Protein AF-A0A8T7LJW9-F1 (afdb_monomer_lite)

Foldseek 3Di:
DVVVLVVLLVVVLVCLVVLVVVLVVLLVVLVVLLVVLLVLLVVLVVLVVVLVVVVVPPDPVCPDPPHDPPPCPPPVSVVSVCSNDDCVSVVVLVVSLCVLVVSLCCCVPPPSNVSHDCVSCVCSNLSSLVSSLSSLVSSCSNCVPPPPPVSVVVSVVSVVCSVVVSVVSVVVNVVVVVVPD

Structure (mmCIF, N/CA/C/O backbone):
data_AF-A0A8T7LJW9-F1
#
_entry.id   AF-A0A8T7LJW9-F1
#
loop_
_atom_site.group_PDB
_atom_site.id
_atom_site.type_symbol
_atom_site.label_atom_id
_atom_site.label_alt_id
_atom_site.label_comp_id
_atom_site.label_asym_id
_atom_site.label_entity_id
_atom_site.label_seq_id
_atom_site.pdbx_PDB_ins_code
_atom_site.Cartn_x
_atom_site.Cartn_y
_atom_site.Cartn_z
_atom_site.occupancy
_atom_site.B_iso_or_equiv
_atom_site.auth_seq_id
_atom_site.auth_comp_id
_atom_site.auth_asym_id
_atom_site.auth_atom_id
_atom_site.pdbx_PDB_model_num
ATOM 1 N N . MET A 1 1 ? -21.740 -10.398 34.110 1.00 58.09 1 MET A N 1
ATOM 2 C CA . MET A 1 1 ? -21.013 -10.915 32.924 1.00 58.09 1 MET A CA 1
ATOM 3 C C . MET A 1 1 ? -20.134 -9.834 32.284 1.00 58.09 1 MET A C 1
ATOM 5 O O . MET A 1 1 ? -19.209 -10.175 31.557 1.00 58.09 1 MET A O 1
ATOM 9 N N . ASP A 1 2 ? -20.358 -8.558 32.619 1.00 61.66 2 ASP A N 1
ATOM 10 C CA . ASP A 1 2 ? -19.713 -7.386 32.004 1.00 61.66 2 ASP A CA 1
ATOM 11 C C . ASP A 1 2 ? -18.227 -7.211 32.346 1.00 61.66 2 ASP A C 1
ATOM 13 O O . ASP A 1 2 ? -17.457 -6.753 31.505 1.00 61.66 2 ASP A O 1
ATOM 17 N N . GLY A 1 3 ? -17.783 -7.672 33.522 1.00 69.00 3 GLY A N 1
ATOM 18 C CA . GLY A 1 3 ? -16.368 -7.603 33.918 1.00 69.00 3 GLY A CA 1
ATOM 19 C C . GLY A 1 3 ? -15.417 -8.362 32.980 1.00 69.00 3 GLY A C 1
ATOM 20 O O . GLY A 1 3 ? -14.312 -7.904 32.724 1.00 69.00 3 GLY A O 1
ATOM 21 N N . ASN A 1 4 ? -15.868 -9.474 32.385 1.00 82.50 4 ASN A N 1
ATOM 22 C CA . ASN A 1 4 ? -15.062 -10.273 31.449 1.00 82.50 4 ASN A CA 1
ATOM 23 C C . ASN A 1 4 ? -14.962 -9.602 30.062 1.00 82.50 4 ASN A C 1
ATOM 25 O O . ASN A 1 4 ? -13.975 -9.766 29.349 1.00 82.50 4 ASN A O 1
ATOM 29 N N . LEU A 1 5 ? -15.975 -8.820 29.667 1.00 83.06 5 LEU A N 1
ATOM 30 C CA . LEU A 1 5 ? -15.950 -8.081 28.403 1.00 83.06 5 LEU A CA 1
ATOM 31 C C . LEU A 1 5 ? -15.033 -6.856 28.498 1.00 83.06 5 LEU A C 1
ATOM 33 O O . LEU A 1 5 ? -14.225 -6.638 27.598 1.00 83.06 5 LEU A O 1
ATOM 37 N N . ALA A 1 6 ? -15.120 -6.103 29.598 1.00 84.94 6 ALA A N 1
ATOM 38 C CA . ALA A 1 6 ? -14.256 -4.951 29.845 1.00 84.94 6 ALA A CA 1
ATOM 39 C C . ALA A 1 6 ? -12.769 -5.348 29.853 1.00 84.94 6 ALA A C 1
ATOM 41 O O . ALA A 1 6 ? -11.972 -4.751 29.132 1.00 84.94 6 ALA A O 1
ATOM 42 N N . GLU A 1 7 ? -12.419 -6.429 30.557 1.00 88.50 7 GLU A N 1
ATOM 43 C CA . GLU A 1 7 ? -11.044 -6.946 30.608 1.00 88.50 7 GLU A CA 1
ATOM 44 C C . GLU A 1 7 ? -10.530 -7.388 29.221 1.00 88.50 7 GLU A C 1
ATOM 46 O O . GLU A 1 7 ? -9.362 -7.195 28.878 1.00 88.50 7 GLU A O 1
ATOM 51 N N . LYS A 1 8 ? -11.399 -7.966 28.378 1.00 88.94 8 LYS A N 1
ATOM 52 C CA . LYS A 1 8 ? -11.040 -8.335 26.998 1.00 88.94 8 LYS A CA 1
ATOM 53 C C . LYS A 1 8 ? -10.765 -7.114 26.127 1.00 88.94 8 LYS A C 1
ATOM 55 O O . LYS A 1 8 ? -9.808 -7.140 25.356 1.00 88.94 8 LYS A O 1
ATOM 60 N N . ILE A 1 9 ? -11.582 -6.068 26.240 1.00 89.38 9 ILE A N 1
ATOM 61 C CA . ILE A 1 9 ? -11.388 -4.824 25.485 1.00 89.38 9 ILE A CA 1
ATOM 62 C C . ILE A 1 9 ? -10.082 -4.154 25.915 1.00 89.38 9 ILE A C 1
ATOM 64 O O . ILE A 1 9 ? -9.285 -3.795 25.054 1.00 89.38 9 ILE A O 1
ATOM 68 N N . GLU A 1 10 ? -9.808 -4.073 27.216 1.00 89.94 10 GLU A N 1
ATOM 69 C CA . GLU A 1 10 ? -8.564 -3.503 27.745 1.00 89.94 10 GLU A CA 1
ATOM 70 C C . GLU A 1 10 ? -7.323 -4.246 27.222 1.00 89.94 10 GLU A C 1
ATOM 72 O O . GLU A 1 10 ? -6.374 -3.626 26.740 1.00 89.94 10 GLU A O 1
ATOM 77 N N . LYS A 1 11 ? -7.359 -5.587 27.198 1.00 91.50 11 LYS A N 1
ATOM 78 C CA . LYS A 1 11 ? -6.279 -6.402 26.614 1.00 91.50 11 LYS A CA 1
ATOM 79 C C . LYS A 1 11 ? -6.075 -6.146 25.120 1.00 91.50 11 LYS A C 1
ATOM 81 O O . LYS A 1 11 ? -4.941 -6.207 24.652 1.00 91.50 11 LYS A O 1
ATOM 86 N N . LEU A 1 12 ? -7.143 -5.887 24.365 1.00 90.56 12 LEU A N 1
ATOM 87 C CA . LEU A 1 12 ? -7.047 -5.556 22.938 1.00 90.56 12 LEU A CA 1
ATOM 88 C C . LEU A 1 12 ? -6.500 -4.146 22.719 1.00 90.56 12 LEU A C 1
ATOM 90 O O . LEU A 1 12 ? -5.680 -3.934 21.829 1.00 90.56 12 LEU A O 1
ATOM 94 N N . GLU A 1 13 ? -6.905 -3.188 23.546 1.00 91.19 13 GLU A N 1
ATOM 95 C CA . GLU A 1 13 ? -6.375 -1.827 23.499 1.00 91.19 13 GLU A CA 1
ATOM 96 C C . GLU A 1 13 ? -4.883 -1.786 23.841 1.00 91.19 13 GLU A C 1
ATOM 98 O O . GLU A 1 13 ? -4.121 -1.103 23.158 1.00 91.19 13 GLU A O 1
ATOM 103 N N . ALA A 1 14 ? -4.436 -2.601 24.800 1.00 92.44 14 ALA A N 1
ATOM 104 C CA . ALA A 1 14 ? -3.020 -2.761 25.128 1.00 92.44 14 ALA A CA 1
ATOM 105 C C . ALA A 1 14 ? -2.181 -3.326 23.964 1.00 92.44 14 ALA A C 1
ATOM 107 O O . ALA A 1 14 ? -0.961 -3.162 23.946 1.00 92.44 14 ALA A O 1
ATOM 108 N N . GLN A 1 15 ? -2.811 -3.973 22.977 1.00 92.50 15 GLN A N 1
ATOM 109 C CA . GLN A 1 15 ? -2.122 -4.457 21.781 1.00 92.50 15 GLN A CA 1
ATOM 110 C C . GLN A 1 15 ? -1.976 -3.384 20.698 1.00 92.50 15 GLN A C 1
ATOM 112 O O . GLN A 1 15 ? -1.090 -3.530 19.860 1.00 92.50 15 GLN A O 1
ATOM 117 N N . LEU A 1 16 ? -2.773 -2.305 20.698 1.00 92.12 16 LEU A N 1
ATOM 118 C CA . LEU A 1 16 ? -2.723 -1.262 19.656 1.00 92.12 16 LEU A CA 1
ATOM 119 C C . LEU A 1 16 ? -1.305 -0.710 19.395 1.00 92.12 16 LEU A C 1
ATOM 121 O O . LEU A 1 16 ? -0.934 -0.626 18.224 1.00 92.12 16 LEU A O 1
ATOM 125 N N . PRO A 1 17 ? -0.455 -0.447 20.411 1.00 94.19 17 PRO A N 1
ATOM 126 C CA . PRO A 1 17 ? 0.915 0.017 20.177 1.00 94.19 17 PRO A CA 1
ATOM 127 C C . PRO A 1 17 ? 1.791 -0.979 19.399 1.00 94.19 17 PRO A C 1
ATOM 129 O O . PRO A 1 17 ? 2.738 -0.585 18.721 1.00 94.19 17 PRO A O 1
ATOM 132 N N . LEU A 1 18 ? 1.508 -2.286 19.478 1.00 94.00 18 LEU A N 1
ATOM 133 C CA . LEU A 1 18 ? 2.210 -3.289 18.669 1.00 94.00 18 LEU A CA 1
ATOM 134 C C . LEU A 1 18 ? 1.812 -3.183 17.194 1.00 94.00 18 LEU A C 1
ATOM 136 O O . LEU A 1 18 ? 2.677 -3.273 16.323 1.00 94.00 18 LEU A O 1
ATOM 140 N N . TRP A 1 19 ? 0.532 -2.933 16.915 1.00 94.88 19 TRP A N 1
ATOM 141 C CA . TRP A 1 19 ? 0.054 -2.671 15.556 1.00 94.88 19 TRP A CA 1
ATOM 142 C C . TRP A 1 19 ? 0.632 -1.367 15.006 1.00 94.88 19 TRP A C 1
ATOM 144 O O . TRP A 1 19 ? 1.020 -1.319 13.847 1.00 94.88 19 TRP A O 1
ATOM 154 N N . GLU A 1 20 ? 0.797 -0.333 15.832 1.00 94.81 20 GLU A N 1
ATOM 155 C CA . GLU A 1 20 ? 1.462 0.909 15.409 1.00 94.81 20 GLU A CA 1
ATOM 156 C C . GLU A 1 20 ? 2.919 0.665 14.999 1.00 94.81 20 GLU A C 1
ATOM 158 O O . GLU A 1 20 ? 3.362 1.141 13.954 1.00 94.81 20 GLU A O 1
ATOM 163 N N . LYS A 1 21 ? 3.664 -0.152 15.754 1.00 95.50 21 LYS A N 1
ATOM 164 C CA . LYS A 1 21 ? 5.024 -0.567 15.360 1.00 95.50 21 LYS A CA 1
ATOM 165 C C . LYS A 1 21 ? 5.027 -1.332 14.037 1.00 95.50 21 LYS A C 1
ATOM 167 O O . LYS A 1 21 ? 5.872 -1.071 13.182 1.00 95.50 21 LYS A O 1
ATOM 172 N N . GLY A 1 22 ? 4.072 -2.247 13.857 1.00 95.94 22 GLY A N 1
ATOM 173 C CA . GLY A 1 22 ? 3.885 -2.967 12.598 1.00 95.94 22 GLY A CA 1
ATOM 174 C C . GLY A 1 22 ? 3.582 -2.029 11.427 1.00 95.94 22 GLY A C 1
ATOM 175 O O . GLY A 1 22 ? 4.114 -2.215 10.336 1.00 95.94 22 GLY A O 1
ATOM 176 N N . LEU A 1 23 ? 2.787 -0.986 11.661 1.00 96.50 23 LEU A N 1
ATOM 177 C CA . LEU A 1 23 ? 2.479 0.040 10.673 1.00 96.50 23 LEU A CA 1
ATOM 178 C C . LEU A 1 23 ? 3.728 0.830 10.256 1.00 96.50 23 LEU A C 1
ATOM 180 O O . LEU A 1 23 ? 3.939 1.050 9.065 1.00 96.50 23 LEU A O 1
ATOM 184 N N . PHE A 1 24 ? 4.594 1.222 11.195 1.00 97.00 24 PHE A N 1
ATOM 185 C CA . PHE A 1 24 ? 5.855 1.889 10.846 1.00 97.00 24 PHE A CA 1
ATOM 186 C C . PHE A 1 24 ? 6.774 0.995 10.006 1.00 97.00 24 PHE A C 1
ATOM 188 O O . PHE A 1 24 ? 7.378 1.473 9.045 1.00 97.00 24 PHE A O 1
ATOM 195 N N . ALA A 1 25 ? 6.841 -0.303 10.315 1.00 96.88 25 ALA A N 1
ATOM 196 C CA . ALA A 1 25 ? 7.577 -1.260 9.491 1.00 96.88 25 ALA A CA 1
ATOM 197 C C . ALA A 1 25 ? 6.980 -1.374 8.076 1.00 96.88 25 ALA A C 1
AT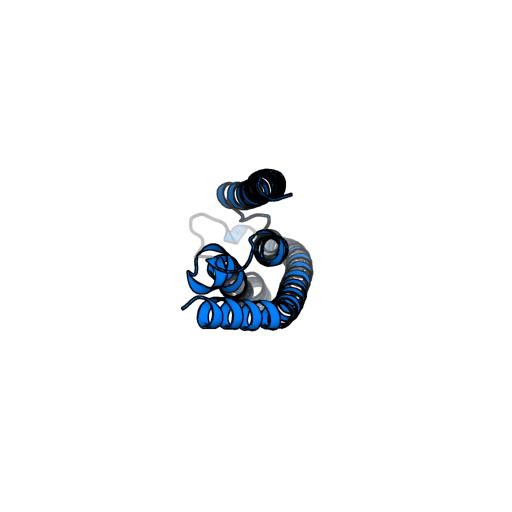OM 199 O O . ALA A 1 25 ? 7.727 -1.376 7.097 1.00 96.88 25 ALA A O 1
ATOM 200 N N . ALA A 1 26 ? 5.647 -1.397 7.961 1.00 96.88 26 ALA A N 1
ATOM 201 C CA . ALA A 1 26 ? 4.942 -1.396 6.680 1.00 96.88 26 ALA A CA 1
ATOM 202 C C . ALA A 1 26 ? 5.257 -0.141 5.849 1.00 96.88 26 ALA A C 1
ATOM 204 O O . ALA A 1 26 ? 5.592 -0.263 4.673 1.00 96.88 26 ALA A O 1
ATOM 205 N N . TYR A 1 27 ? 5.239 1.050 6.458 1.00 97.25 27 TYR A N 1
ATOM 206 C CA . TYR A 1 27 ? 5.658 2.285 5.786 1.00 97.25 27 TYR A CA 1
ATOM 207 C C . TYR A 1 27 ? 7.116 2.246 5.342 1.00 97.25 27 TYR A C 1
ATOM 209 O O . 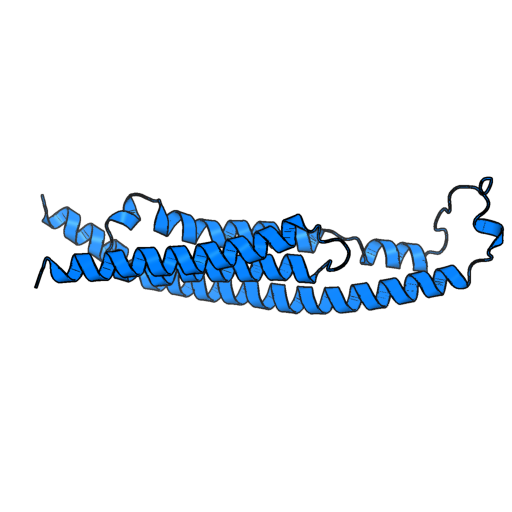TYR A 1 27 ? 7.413 2.639 4.217 1.00 97.25 27 TYR A O 1
ATOM 217 N N . GLY A 1 28 ? 8.021 1.761 6.196 1.00 96.56 28 GLY A N 1
ATOM 218 C CA . GLY A 1 28 ? 9.430 1.604 5.843 1.00 96.56 28 GLY A CA 1
ATOM 219 C C . GLY A 1 28 ? 9.596 0.736 4.597 1.00 96.56 28 GLY A C 1
ATOM 220 O O . GLY A 1 28 ? 10.200 1.171 3.619 1.00 96.56 28 GLY A O 1
ATOM 221 N N . ALA A 1 29 ? 8.975 -0.447 4.589 1.00 95.88 29 ALA A N 1
ATOM 222 C CA . ALA A 1 29 ? 9.003 -1.349 3.442 1.00 95.88 29 ALA A CA 1
ATOM 223 C C . ALA A 1 29 ? 8.385 -0.715 2.183 1.00 95.88 29 ALA A C 1
ATOM 225 O O . ALA A 1 29 ? 8.989 -0.773 1.112 1.00 95.88 29 ALA A O 1
ATOM 226 N N . ALA A 1 30 ? 7.224 -0.066 2.313 1.00 96.44 30 ALA A N 1
ATOM 227 C CA . ALA A 1 30 ? 6.526 0.574 1.201 1.00 96.44 30 ALA A CA 1
ATOM 228 C C . ALA A 1 30 ? 7.343 1.716 0.576 1.00 96.44 30 ALA A C 1
ATOM 230 O O . ALA A 1 30 ? 7.471 1.794 -0.644 1.00 96.44 30 ALA A O 1
ATOM 231 N N . ILE A 1 31 ? 7.950 2.575 1.400 1.00 96.50 31 ILE A N 1
ATOM 232 C CA . ILE A 1 31 ? 8.773 3.698 0.937 1.00 96.50 31 ILE A CA 1
ATOM 233 C C . ILE A 1 31 ? 10.073 3.196 0.306 1.00 96.50 31 ILE A C 1
ATOM 235 O O . ILE A 1 31 ? 10.443 3.666 -0.768 1.00 96.50 31 ILE A O 1
ATOM 239 N N . THR A 1 32 ? 10.760 2.228 0.925 1.00 95.50 32 THR A N 1
ATOM 240 C CA . THR A 1 32 ? 11.961 1.616 0.332 1.00 95.50 32 THR A CA 1
ATOM 241 C C . THR A 1 32 ? 11.640 0.996 -1.022 1.00 95.50 32 THR A C 1
ATOM 243 O O . THR A 1 32 ? 12.390 1.174 -1.984 1.00 95.50 32 THR A O 1
ATOM 246 N N . MET A 1 33 ? 10.505 0.308 -1.119 1.00 93.56 33 MET A N 1
ATOM 247 C CA . MET A 1 33 ? 10.049 -0.274 -2.368 1.00 93.56 33 MET A CA 1
ATOM 248 C C . MET A 1 33 ? 9.726 0.796 -3.418 1.00 93.56 33 MET A C 1
ATOM 250 O O . MET A 1 33 ? 10.144 0.649 -4.565 1.00 93.56 33 MET A O 1
ATOM 254 N N . LEU A 1 34 ? 9.049 1.887 -3.050 1.00 94.12 34 LEU A N 1
ATOM 255 C CA . LEU A 1 34 ? 8.787 3.012 -3.950 1.00 94.12 34 LEU A CA 1
ATOM 256 C C . LEU A 1 34 ? 10.083 3.653 -4.455 1.00 94.12 34 LEU A C 1
ATOM 258 O O . LEU A 1 34 ? 10.243 3.828 -5.660 1.00 94.12 34 LEU A O 1
ATOM 262 N N . ALA A 1 35 ? 11.031 3.943 -3.563 1.00 93.62 35 ALA A N 1
ATOM 263 C CA . ALA A 1 35 ? 12.318 4.524 -3.935 1.00 93.62 35 ALA A CA 1
ATOM 264 C C . ALA A 1 35 ? 13.086 3.626 -4.918 1.00 93.62 35 ALA A C 1
ATOM 266 O O . ALA A 1 35 ? 13.584 4.102 -5.939 1.00 93.62 35 ALA A O 1
ATOM 267 N N . ASN A 1 36 ? 13.128 2.317 -4.654 1.00 90.50 36 ASN A N 1
ATOM 268 C CA . ASN A 1 36 ? 13.762 1.355 -5.555 1.00 90.50 36 ASN A CA 1
ATOM 269 C C . ASN A 1 36 ? 13.017 1.256 -6.896 1.00 90.50 36 ASN A C 1
ATOM 271 O O . ASN A 1 36 ? 13.633 1.214 -7.955 1.00 90.50 36 ASN A O 1
ATOM 275 N N . SER A 1 37 ? 11.686 1.291 -6.865 1.00 89.19 37 SER A N 1
ATOM 276 C CA . SER A 1 37 ? 10.851 1.250 -8.068 1.00 89.19 37 SER A CA 1
ATOM 277 C C . SER A 1 37 ? 11.080 2.453 -8.976 1.00 89.19 37 SER A C 1
ATOM 279 O O . SER A 1 37 ? 11.196 2.287 -10.185 1.00 89.19 37 SER A O 1
ATOM 281 N N . ILE A 1 38 ? 11.222 3.647 -8.396 1.00 89.12 38 ILE A N 1
ATOM 282 C CA . ILE A 1 38 ? 11.583 4.865 -9.127 1.00 89.12 38 ILE A CA 1
ATOM 283 C C . ILE A 1 38 ? 12.980 4.721 -9.743 1.00 89.12 38 ILE A C 1
ATOM 285 O O . ILE A 1 38 ? 13.148 4.966 -10.937 1.00 89.12 38 ILE A O 1
ATOM 289 N N . ALA A 1 39 ? 13.975 4.279 -8.963 1.00 87.81 39 ALA A N 1
ATOM 290 C CA . ALA A 1 39 ? 15.334 4.060 -9.464 1.00 87.81 39 ALA A CA 1
ATOM 291 C C . ALA A 1 39 ? 15.358 3.060 -10.634 1.00 87.81 39 ALA A C 1
ATOM 293 O O . ALA A 1 39 ? 15.986 3.317 -11.660 1.00 87.81 39 ALA A O 1
ATOM 294 N N . ARG A 1 40 ? 14.597 1.967 -10.520 1.00 84.00 40 ARG A N 1
ATOM 295 C CA . ARG A 1 40 ? 14.415 0.981 -11.590 1.00 84.00 40 ARG A CA 1
ATOM 296 C C . ARG A 1 40 ? 13.684 1.536 -12.800 1.00 84.00 40 ARG A C 1
ATOM 298 O O . ARG A 1 40 ? 14.051 1.186 -13.913 1.00 84.00 40 ARG A O 1
ATOM 305 N N . GLY A 1 41 ? 12.684 2.393 -12.614 1.00 83.38 41 GLY A N 1
ATOM 306 C CA . GLY A 1 41 ? 12.010 3.075 -13.719 1.00 83.38 41 GLY A CA 1
ATOM 307 C C . GLY A 1 41 ? 13.000 3.897 -14.552 1.00 83.38 41 GLY A C 1
ATOM 308 O O . GLY A 1 41 ? 13.020 3.790 -15.780 1.00 83.38 41 GLY A O 1
ATOM 309 N N . PHE A 1 42 ? 13.894 4.639 -13.887 1.00 84.44 42 PHE A N 1
ATOM 310 C CA . PHE A 1 42 ? 14.975 5.371 -14.556 1.00 84.44 42 PHE A CA 1
ATOM 311 C C . PHE A 1 42 ? 15.978 4.442 -15.248 1.00 84.44 42 PHE A C 1
ATOM 313 O O . PHE A 1 42 ? 16.308 4.663 -16.414 1.00 84.44 42 PHE A O 1
ATOM 320 N N . GLU A 1 43 ? 16.431 3.388 -14.564 1.00 82.56 43 GLU A N 1
ATOM 321 C CA . GLU A 1 43 ? 17.350 2.393 -15.128 1.00 82.56 43 GLU A CA 1
ATOM 322 C C . GLU A 1 43 ? 16.748 1.734 -16.375 1.00 82.56 43 GLU A C 1
ATOM 324 O O . GLU A 1 43 ? 17.384 1.697 -17.426 1.00 82.56 43 GLU A O 1
ATOM 329 N N . LYS A 1 44 ? 15.487 1.295 -16.303 1.00 79.75 44 LYS A N 1
ATOM 330 C CA . LYS A 1 44 ? 14.763 0.679 -17.419 1.00 79.75 44 LYS A CA 1
ATOM 331 C C . LYS A 1 44 ? 14.647 1.639 -18.597 1.00 79.75 44 LYS A C 1
ATOM 333 O O . LYS A 1 44 ? 14.893 1.228 -19.727 1.00 79.75 44 LYS A O 1
ATOM 338 N N . SER A 1 45 ? 14.331 2.913 -18.357 1.00 80.19 45 SER A N 1
ATOM 339 C CA . SER A 1 45 ? 14.274 3.930 -19.415 1.00 80.19 45 SER A CA 1
ATOM 340 C C . SER A 1 45 ? 15.633 4.118 -20.102 1.00 80.19 45 SER A C 1
ATOM 342 O O . SER A 1 45 ? 15.706 4.190 -21.333 1.00 80.19 45 SER A O 1
ATOM 344 N N . TYR A 1 46 ? 16.718 4.165 -19.325 1.00 80.44 46 TYR A N 1
ATOM 345 C CA . TYR A 1 46 ? 18.078 4.290 -19.851 1.00 80.44 46 TYR A CA 1
ATOM 346 C C . TYR A 1 46 ? 18.502 3.049 -20.647 1.00 80.44 46 TYR A C 1
ATOM 348 O O . TYR A 1 46 ? 18.935 3.169 -21.792 1.00 80.44 46 TYR A O 1
ATOM 356 N N . LEU A 1 47 ? 18.318 1.855 -20.078 1.00 77.25 47 LEU A N 1
ATOM 357 C CA . LEU A 1 47 ? 18.653 0.579 -20.712 1.00 77.25 47 LEU A CA 1
ATOM 358 C C . LEU A 1 47 ? 17.826 0.334 -21.977 1.00 77.25 47 LEU A C 1
ATOM 360 O O . LEU A 1 47 ? 18.369 -0.146 -22.964 1.00 77.25 47 LEU A O 1
ATOM 364 N N . THR A 1 48 ? 16.545 0.709 -21.984 1.00 74.06 48 THR A N 1
ATOM 365 C CA . THR A 1 48 ? 15.685 0.633 -23.178 1.00 74.06 48 THR A CA 1
ATOM 366 C C . THR A 1 48 ? 16.225 1.539 -24.283 1.00 74.06 48 THR A C 1
ATOM 368 O O . THR A 1 48 ? 16.365 1.106 -25.425 1.00 74.06 48 THR A O 1
ATOM 371 N N . SER A 1 49 ? 16.611 2.771 -23.943 1.00 77.50 49 SER A N 1
ATOM 372 C CA . SER A 1 49 ? 17.210 3.708 -24.904 1.00 77.50 49 SER A CA 1
ATOM 373 C C . SER A 1 49 ? 18.545 3.183 -25.452 1.00 77.50 49 SER A C 1
ATOM 375 O O . SER A 1 49 ? 18.795 3.246 -26.654 1.00 77.50 49 SER A O 1
ATOM 377 N N . ALA A 1 50 ? 19.390 2.617 -24.584 1.00 72.62 50 ALA A N 1
ATOM 378 C CA . ALA A 1 50 ? 20.657 2.001 -24.973 1.00 72.62 50 ALA A CA 1
ATOM 379 C C . ALA A 1 50 ? 20.455 0.756 -25.854 1.00 72.62 50 ALA A C 1
ATOM 381 O O . ALA A 1 50 ? 21.180 0.573 -26.829 1.00 72.62 50 ALA A O 1
ATOM 382 N N . PHE A 1 51 ? 19.449 -0.066 -25.549 1.00 72.50 51 PHE A N 1
ATOM 383 C CA . PHE A 1 51 ? 19.083 -1.248 -26.324 1.00 72.50 51 PHE A CA 1
ATOM 384 C C . PHE A 1 51 ? 18.640 -0.877 -27.743 1.00 72.50 51 PHE A C 1
ATOM 386 O O . PHE A 1 51 ? 19.189 -1.411 -28.704 1.00 72.50 51 PHE A O 1
ATOM 393 N N . PHE A 1 52 ? 17.727 0.088 -27.899 1.00 71.81 52 PHE A N 1
ATOM 394 C CA . PHE A 1 52 ? 17.302 0.545 -29.227 1.00 71.81 52 PHE A CA 1
ATOM 395 C C . PHE A 1 52 ? 18.444 1.181 -30.024 1.00 71.81 52 PHE A C 1
ATOM 397 O O . PHE A 1 52 ? 18.584 0.901 -31.210 1.00 71.81 52 PHE A O 1
ATOM 404 N N . LYS A 1 53 ? 19.325 1.947 -29.370 1.00 73.00 53 LYS A N 1
ATOM 405 C CA . LYS A 1 53 ? 20.538 2.470 -30.015 1.00 73.00 53 LYS A CA 1
ATOM 406 C C . LYS A 1 53 ? 21.500 1.357 -30.448 1.00 73.00 53 LYS A C 1
ATOM 408 O O . LYS A 1 53 ? 22.171 1.477 -31.465 1.00 73.00 53 LYS A O 1
ATOM 413 N N . SER A 1 54 ? 21.586 0.268 -29.685 1.00 67.12 54 SER A N 1
ATOM 414 C CA . SER A 1 54 ? 22.370 -0.910 -30.067 1.00 67.12 54 SER A CA 1
ATOM 415 C C . SER A 1 54 ? 21.771 -1.620 -31.282 1.00 67.12 54 SER A C 1
ATOM 417 O O . SER A 1 54 ? 22.521 -2.072 -32.140 1.00 67.12 54 SER A O 1
ATOM 419 N N . LEU A 1 55 ? 20.438 -1.691 -31.370 1.00 68.19 55 LEU A N 1
ATOM 420 C CA . LEU A 1 55 ? 19.724 -2.262 -32.515 1.00 68.19 55 LEU A CA 1
ATOM 421 C C . LEU A 1 55 ? 19.861 -1.413 -33.785 1.00 68.19 55 LEU A C 1
ATOM 423 O O . LEU A 1 55 ? 19.904 -1.973 -34.871 1.00 68.19 55 LEU A O 1
ATOM 427 N N . GLU A 1 56 ? 19.970 -0.089 -33.667 1.00 69.19 56 GLU A N 1
ATOM 428 C CA . GLU A 1 56 ? 20.192 0.815 -34.808 1.00 69.19 56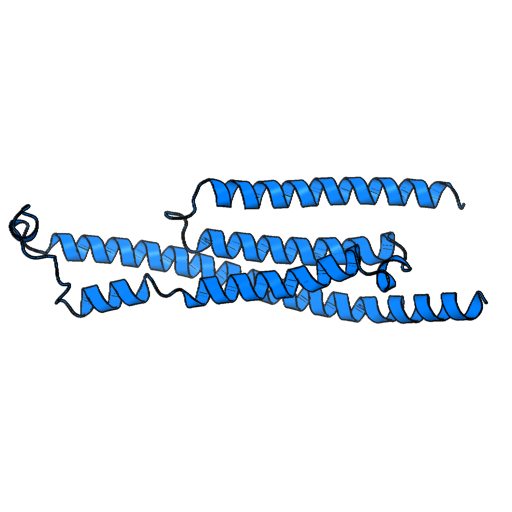 GLU A CA 1
ATOM 429 C C . GLU A 1 56 ? 21.544 0.569 -35.506 1.00 69.19 56 GLU A C 1
ATOM 431 O O . GLU A 1 56 ? 21.692 0.834 -36.695 1.00 69.19 56 GLU A O 1
ATOM 436 N N . ASN A 1 57 ? 22.520 -0.002 -34.790 1.00 62.00 57 ASN A N 1
ATOM 437 C CA . ASN A 1 57 ? 23.807 -0.415 -35.359 1.00 62.00 57 ASN A CA 1
ATOM 438 C C . ASN A 1 57 ? 23.762 -1.803 -36.030 1.00 62.00 57 ASN A C 1
ATOM 440 O O . ASN A 1 57 ? 24.788 -2.268 -36.528 1.00 62.00 57 ASN A O 1
ATOM 444 N N . ILE A 1 58 ? 22.610 -2.484 -36.021 1.00 62.97 58 ILE A N 1
ATOM 445 C CA . ILE A 1 58 ? 22.404 -3.758 -36.717 1.00 62.97 58 ILE A CA 1
ATOM 446 C C . ILE A 1 58 ? 21.918 -3.453 -38.136 1.00 62.97 58 ILE A C 1
ATOM 448 O O . ILE A 1 58 ? 20.979 -2.686 -38.332 1.00 62.97 58 ILE A O 1
ATOM 452 N N . ASP A 1 59 ? 22.577 -4.058 -39.124 1.00 57.03 59 ASP A N 1
ATOM 453 C CA . ASP A 1 59 ? 22.350 -3.821 -40.552 1.00 57.03 59 ASP A CA 1
ATOM 454 C C . ASP A 1 59 ? 20.849 -3.965 -40.923 1.00 57.03 59 ASP A C 1
ATOM 456 O O . A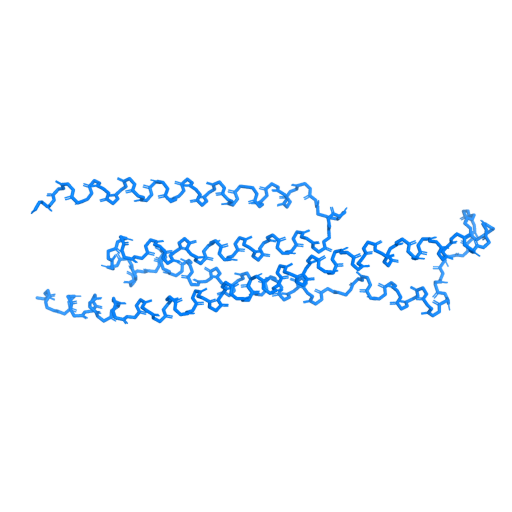SP A 1 59 ? 20.260 -5.027 -40.675 1.00 57.03 59 ASP A O 1
ATOM 460 N N . PRO A 1 60 ? 20.193 -2.940 -41.511 1.00 56.44 60 PRO A N 1
ATOM 461 C CA . PRO A 1 60 ? 18.753 -2.940 -41.803 1.00 56.44 60 PRO A CA 1
ATOM 462 C C . PRO A 1 60 ? 18.286 -4.080 -42.725 1.00 56.44 60 PRO A C 1
ATOM 464 O O . PRO A 1 60 ? 17.091 -4.381 -42.775 1.00 56.44 60 PRO A O 1
ATOM 467 N N . ALA A 1 61 ? 19.209 -4.767 -43.407 1.00 53.53 61 ALA A N 1
ATOM 468 C CA . ALA A 1 61 ? 18.929 -5.982 -44.174 1.00 53.53 61 ALA A CA 1
ATOM 469 C C . ALA A 1 61 ? 18.332 -7.136 -43.329 1.00 53.53 61 ALA A C 1
ATOM 471 O O . ALA A 1 61 ? 17.716 -8.046 -43.887 1.00 53.53 61 ALA A O 1
ATOM 472 N N . ALA A 1 62 ? 18.457 -7.091 -41.996 1.00 53.53 62 ALA A N 1
ATOM 473 C CA . ALA A 1 62 ? 17.912 -8.090 -41.072 1.00 53.53 62 ALA A CA 1
ATOM 474 C C . ALA A 1 62 ? 16.395 -7.964 -40.788 1.00 53.53 62 ALA A C 1
ATOM 476 O O . ALA A 1 62 ? 15.833 -8.853 -40.153 1.00 53.53 62 ALA A O 1
ATOM 477 N N . PHE A 1 63 ? 15.719 -6.904 -41.254 1.00 54.84 63 PHE A N 1
ATOM 478 C CA . PHE A 1 63 ? 14.297 -6.628 -40.964 1.00 54.84 63 PHE A CA 1
ATOM 479 C C . PHE A 1 63 ? 13.358 -6.825 -42.171 1.00 54.84 63 PHE A C 1
ATOM 481 O O . PHE A 1 63 ? 12.301 -6.199 -42.254 1.00 54.84 63 PHE A O 1
ATOM 488 N N . THR A 1 64 ? 13.727 -7.666 -43.140 1.00 57.06 64 THR A N 1
ATOM 489 C CA . THR A 1 64 ? 12.826 -8.015 -44.254 1.00 57.06 64 THR A CA 1
ATOM 490 C C . THR A 1 64 ? 11.818 -9.090 -43.833 1.00 57.06 64 THR A C 1
ATOM 492 O O . THR A 1 64 ? 12.107 -9.914 -42.973 1.00 57.06 64 THR A O 1
ATOM 495 N N . GLU A 1 65 ? 10.634 -9.119 -44.451 1.00 53.44 65 GLU A N 1
ATOM 496 C CA . GLU A 1 65 ? 9.542 -10.072 -44.148 1.00 53.44 65 GLU A CA 1
ATOM 497 C C . GLU A 1 65 ? 9.952 -11.556 -44.306 1.00 53.44 65 GLU A C 1
ATOM 499 O O . GLU A 1 65 ? 9.327 -12.445 -43.735 1.00 53.44 65 GLU A O 1
ATOM 504 N N . ASN A 1 66 ? 11.050 -11.814 -45.030 1.00 60.28 66 ASN A N 1
ATOM 505 C CA . ASN A 1 66 ? 11.645 -13.138 -45.248 1.00 60.28 66 ASN A CA 1
ATOM 506 C C . ASN A 1 66 ? 12.919 -13.387 -44.416 1.00 60.28 66 ASN A C 1
ATOM 508 O O . ASN A 1 66 ? 13.590 -14.403 -44.612 1.00 60.28 66 ASN A O 1
ATOM 512 N N . ALA A 1 67 ? 13.297 -12.461 -43.531 1.00 53.41 67 ALA A N 1
ATOM 513 C CA . ALA A 1 67 ? 14.445 -12.642 -42.658 1.00 53.41 67 ALA A CA 1
ATOM 514 C C . ALA A 1 67 ? 14.135 -13.718 -41.600 1.00 53.41 67 ALA A C 1
ATOM 516 O O . ALA A 1 67 ? 13.008 -13.783 -41.096 1.00 53.41 67 ALA A O 1
ATOM 517 N N . PRO A 1 68 ? 15.109 -14.576 -41.240 1.00 54.22 68 PRO A N 1
ATOM 518 C CA . PRO A 1 68 ? 14.932 -15.490 -40.118 1.00 54.22 68 PRO A CA 1
ATOM 519 C C . PRO A 1 68 ? 14.568 -14.690 -38.856 1.00 54.22 68 PRO A C 1
ATOM 521 O O . PRO A 1 68 ? 15.014 -13.546 -38.724 1.00 54.22 68 PRO A O 1
ATOM 524 N N . PRO A 1 69 ? 13.775 -15.261 -37.922 1.00 56.09 69 PRO A N 1
ATOM 525 C CA . PRO A 1 69 ? 13.443 -14.581 -36.676 1.00 56.09 69 PRO A CA 1
ATOM 526 C C . PRO A 1 69 ? 14.733 -14.062 -36.052 1.00 56.09 69 PRO A C 1
ATOM 528 O O . PRO A 1 69 ? 15.721 -14.795 -36.013 1.00 56.09 69 PRO A O 1
ATOM 531 N N . ILE A 1 70 ? 14.735 -12.800 -35.618 1.00 55.97 70 ILE A N 1
ATOM 532 C CA . ILE A 1 70 ? 15.901 -12.169 -34.998 1.00 55.97 70 ILE A CA 1
ATOM 533 C C . ILE A 1 70 ? 16.209 -12.951 -33.720 1.00 55.97 70 ILE A C 1
ATOM 535 O O . ILE A 1 70 ? 15.663 -12.696 -32.647 1.00 55.97 70 ILE A O 1
ATOM 539 N N . ILE A 1 71 ? 17.063 -13.961 -33.842 1.00 54.12 71 ILE A N 1
ATOM 540 C CA . ILE A 1 71 ? 17.676 -14.625 -32.710 1.00 54.12 71 ILE A CA 1
ATOM 541 C C . ILE A 1 71 ? 18.691 -13.602 -32.220 1.00 54.12 71 ILE A C 1
ATOM 543 O O . ILE A 1 71 ? 19.665 -13.327 -32.917 1.00 54.12 71 ILE A O 1
ATOM 547 N N . LEU A 1 72 ? 18.444 -12.994 -31.056 1.00 59.25 72 LEU A N 1
ATOM 548 C CA . LEU A 1 72 ? 19.448 -12.186 -30.366 1.00 59.25 72 LEU A CA 1
ATOM 549 C C . LEU A 1 72 ? 20.662 -13.087 -30.081 1.00 59.25 72 LEU A C 1
ATOM 551 O O . LEU A 1 72 ? 20.721 -13.772 -29.062 1.00 59.25 72 LEU A O 1
ATOM 555 N N . THR A 1 73 ? 21.612 -13.133 -31.011 1.00 59.19 73 THR A N 1
ATOM 556 C CA . THR A 1 73 ? 22.890 -13.838 -30.853 1.00 59.19 73 THR A CA 1
ATOM 557 C C . THR A 1 73 ? 23.922 -12.969 -30.150 1.00 59.19 73 THR A C 1
ATOM 559 O O . THR A 1 73 ? 24.928 -13.489 -29.675 1.00 59.19 73 THR A O 1
ATOM 562 N N . ASP A 1 74 ? 23.677 -11.658 -30.066 1.00 66.62 74 ASP A N 1
ATOM 563 C CA . ASP A 1 74 ? 24.513 -10.744 -29.301 1.00 66.62 74 ASP A CA 1
ATOM 564 C C . ASP A 1 74 ? 24.311 -10.983 -27.789 1.00 66.62 74 ASP A C 1
ATOM 566 O O . ASP A 1 74 ? 23.217 -10.736 -27.258 1.00 66.62 74 ASP A O 1
ATOM 570 N N . PRO A 1 75 ? 25.349 -11.451 -27.067 1.00 70.75 75 PRO A N 1
ATOM 571 C CA . PRO A 1 75 ? 25.269 -11.673 -25.628 1.00 70.75 75 PRO A CA 1
ATOM 572 C C . PRO A 1 75 ? 24.950 -10.388 -24.849 1.00 70.75 75 PRO A C 1
ATOM 574 O O . PRO A 1 75 ? 24.365 -10.472 -23.768 1.00 70.75 75 PRO A O 1
ATOM 577 N N . VAL A 1 76 ? 25.289 -9.204 -25.372 1.00 68.94 76 VAL A N 1
ATOM 578 C CA . VAL A 1 76 ? 24.981 -7.916 -24.733 1.00 68.94 76 VAL A CA 1
ATOM 579 C C . VAL A 1 76 ? 23.483 -7.640 -24.792 1.00 68.94 76 VAL A C 1
ATOM 581 O O . VAL A 1 76 ? 22.860 -7.407 -23.754 1.00 68.94 76 VAL A O 1
ATOM 584 N N . ALA A 1 77 ? 22.883 -7.747 -25.977 1.00 68.44 77 ALA A N 1
ATOM 585 C CA . ALA A 1 77 ? 21.448 -7.575 -26.173 1.00 68.44 77 ALA A CA 1
ATOM 586 C C . ALA A 1 77 ? 20.628 -8.586 -25.344 1.00 68.44 77 ALA A C 1
ATOM 588 O O . ALA A 1 77 ? 19.620 -8.219 -24.737 1.00 68.44 77 ALA A O 1
ATOM 589 N N . LEU A 1 78 ? 21.087 -9.843 -25.251 1.00 72.50 78 LEU A N 1
ATOM 590 C CA . LEU A 1 78 ? 20.426 -10.887 -24.458 1.00 72.50 78 LEU A CA 1
ATOM 591 C C . LEU A 1 78 ? 20.473 -10.586 -22.949 1.00 72.50 78 LEU A C 1
ATOM 593 O O . LEU A 1 78 ? 19.484 -10.777 -22.237 1.00 72.50 78 LEU A O 1
ATOM 597 N N . ASN A 1 79 ? 21.614 -10.106 -22.447 1.00 75.69 79 ASN A N 1
ATOM 598 C CA . ASN A 1 79 ? 21.761 -9.723 -21.042 1.00 75.69 79 ASN A CA 1
ATOM 599 C C . ASN A 1 79 ? 20.934 -8.475 -20.702 1.00 75.69 79 ASN A C 1
ATOM 601 O O . ASN A 1 79 ? 20.311 -8.440 -19.640 1.00 75.69 79 ASN A O 1
ATOM 605 N N . LEU A 1 80 ? 20.862 -7.499 -21.615 1.00 71.81 80 LEU A N 1
ATOM 606 C CA . LEU A 1 80 ? 19.990 -6.329 -21.490 1.00 71.81 80 LEU A CA 1
ATOM 607 C C . LEU A 1 80 ? 18.516 -6.734 -21.443 1.00 71.81 80 LEU A C 1
ATOM 609 O O . LEU A 1 80 ? 17.803 -6.318 -20.533 1.00 71.81 80 LEU A O 1
ATOM 613 N N . GLN A 1 81 ? 18.071 -7.600 -22.358 1.00 72.94 81 GLN A N 1
ATOM 614 C CA . GLN A 1 81 ? 16.709 -8.132 -22.351 1.00 72.94 81 GLN A CA 1
ATOM 615 C C . GLN A 1 81 ? 16.407 -8.821 -21.016 1.00 72.94 81 GLN A C 1
ATOM 617 O O . GLN A 1 81 ? 15.413 -8.505 -20.366 1.00 72.94 81 GLN A O 1
ATOM 622 N N . ARG A 1 82 ? 17.275 -9.728 -20.557 1.00 72.81 82 ARG A N 1
ATOM 623 C CA . ARG A 1 82 ? 17.072 -10.391 -19.264 1.00 72.81 82 ARG A CA 1
ATOM 624 C C . ARG A 1 82 ? 16.954 -9.371 -18.141 1.00 72.81 82 ARG A C 1
ATOM 626 O O . ARG A 1 82 ? 15.962 -9.421 -17.432 1.00 72.81 82 ARG A O 1
ATOM 633 N N . ALA A 1 83 ? 17.882 -8.423 -18.023 1.00 72.06 83 ALA A N 1
ATOM 634 C CA . ALA A 1 83 ? 17.853 -7.397 -16.980 1.00 72.06 83 ALA A CA 1
ATOM 635 C C . ALA A 1 83 ? 16.562 -6.553 -16.995 1.00 72.06 83 ALA A C 1
ATOM 637 O O . ALA A 1 83 ? 16.006 -6.270 -15.933 1.00 72.06 83 ALA A O 1
ATOM 638 N N . LEU A 1 84 ? 16.054 -6.213 -18.184 1.00 68.56 84 LEU A N 1
ATOM 639 C CA . LEU A 1 84 ? 14.839 -5.415 -18.374 1.00 68.56 84 LEU A CA 1
ATOM 640 C C . LEU A 1 84 ? 13.548 -6.138 -17.955 1.00 68.56 84 LEU A C 1
ATOM 642 O O . LEU A 1 84 ? 12.592 -5.475 -17.549 1.00 68.56 84 LEU A O 1
ATOM 646 N N . PHE A 1 85 ? 13.502 -7.471 -18.053 1.00 68.19 85 PHE A N 1
ATOM 647 C CA . PHE A 1 85 ? 12.260 -8.245 -17.929 1.00 68.19 85 PHE A CA 1
ATOM 648 C C . PHE A 1 85 ? 12.163 -9.124 -16.682 1.00 68.19 85 PHE A C 1
ATOM 650 O O . PHE A 1 85 ? 11.276 -9.975 -16.617 1.00 68.19 85 PHE A O 1
ATOM 657 N N . VAL A 1 86 ? 13.030 -8.960 -15.676 1.00 70.69 86 VAL A N 1
ATOM 658 C CA . VAL A 1 86 ? 12.965 -9.882 -14.535 1.00 70.69 86 VAL A CA 1
ATOM 659 C C . VAL A 1 86 ? 11.837 -9.533 -13.547 1.00 70.69 86 VAL A C 1
ATOM 661 O O . VAL A 1 86 ? 11.863 -8.457 -12.942 1.00 70.69 86 VAL A O 1
ATOM 664 N N . PRO A 1 87 ? 10.867 -10.444 -13.310 1.00 74.38 87 PRO A N 1
ATOM 665 C CA . PRO A 1 87 ? 9.602 -10.114 -12.645 1.00 74.38 87 PRO A CA 1
ATOM 666 C C . PRO A 1 87 ? 9.654 -10.153 -11.111 1.00 74.38 87 PRO A C 1
ATOM 668 O O . PRO A 1 87 ? 8.647 -9.882 -10.459 1.00 74.38 87 PRO A O 1
ATOM 671 N N . TYR A 1 88 ? 10.794 -10.490 -10.493 1.00 80.88 88 TYR A N 1
ATOM 672 C CA . TYR A 1 88 ? 10.856 -10.716 -9.040 1.00 80.88 88 TYR A CA 1
ATOM 673 C C . TYR A 1 88 ? 10.426 -9.507 -8.203 1.00 80.88 88 TYR A C 1
ATOM 675 O O . TYR A 1 88 ? 9.875 -9.683 -7.120 1.00 80.88 88 TYR A O 1
ATOM 683 N N . TRP A 1 89 ? 10.616 -8.288 -8.711 1.00 80.06 89 TRP A N 1
ATOM 684 C CA . TRP A 1 89 ? 10.206 -7.078 -7.999 1.00 80.06 89 TRP A CA 1
ATOM 685 C C . TRP A 1 89 ? 8.698 -6.846 -8.011 1.00 80.06 89 TRP A C 1
ATOM 687 O O . TRP A 1 89 ? 8.147 -6.385 -7.014 1.00 80.06 89 TRP A O 1
ATOM 697 N N . GLN A 1 90 ? 8.021 -7.217 -9.095 1.00 82.94 90 GLN A N 1
ATOM 698 C CA . GLN A 1 90 ? 6.562 -7.160 -9.158 1.00 82.94 90 GLN A CA 1
ATOM 699 C C . GLN A 1 90 ? 5.956 -8.181 -8.194 1.00 82.94 90 GLN A C 1
ATOM 701 O O . GLN A 1 90 ? 5.071 -7.844 -7.413 1.00 82.94 90 GLN A O 1
ATOM 706 N N . VAL A 1 91 ? 6.495 -9.407 -8.181 1.00 88.31 91 VAL A N 1
ATOM 707 C CA . VAL A 1 91 ? 6.074 -10.464 -7.247 1.00 88.31 91 VAL A CA 1
ATOM 708 C C . VAL A 1 91 ? 6.285 -10.031 -5.797 1.00 88.31 91 VAL A C 1
ATOM 710 O O . VAL A 1 91 ? 5.380 -10.179 -4.977 1.00 88.31 91 VAL A O 1
ATOM 713 N N . LEU A 1 92 ? 7.448 -9.449 -5.484 1.00 90.88 92 LEU A N 1
ATOM 714 C CA . LEU A 1 92 ? 7.735 -8.916 -4.153 1.00 90.88 92 LEU A CA 1
ATOM 715 C C . LEU A 1 92 ? 6.745 -7.813 -3.759 1.00 90.88 92 LEU A C 1
ATOM 717 O O . LEU A 1 92 ? 6.285 -7.787 -2.621 1.00 90.88 92 LEU A O 1
ATOM 721 N N . GLY A 1 93 ? 6.375 -6.947 -4.702 1.00 91.25 93 GLY A N 1
ATOM 722 C CA . GLY A 1 93 ? 5.373 -5.914 -4.473 1.00 91.25 93 GLY A CA 1
ATOM 723 C C . GLY A 1 93 ? 3.987 -6.448 -4.182 1.00 91.25 93 GLY A C 1
ATOM 724 O O . GLY A 1 93 ? 3.373 -6.020 -3.212 1.00 91.25 93 GLY A O 1
ATOM 725 N N . PHE A 1 94 ? 3.512 -7.427 -4.953 1.00 90.81 94 PHE A N 1
ATOM 726 C CA . PHE A 1 94 ? 2.236 -8.087 -4.668 1.00 90.81 94 PHE A CA 1
ATOM 727 C C . PHE A 1 94 ? 2.243 -8.795 -3.316 1.00 90.81 94 PHE A C 1
ATOM 729 O O . PHE A 1 94 ? 1.267 -8.711 -2.571 1.00 90.81 94 PHE A O 1
ATOM 736 N N . PHE A 1 95 ? 3.346 -9.464 -2.978 1.00 94.94 95 PHE A N 1
ATOM 737 C CA . PHE A 1 95 ? 3.499 -10.085 -1.669 1.00 94.94 95 PHE A CA 1
ATOM 738 C C . PHE A 1 95 ? 3.418 -9.043 -0.548 1.00 94.94 95 PHE A C 1
ATOM 740 O O . PHE A 1 95 ? 2.667 -9.229 0.409 1.00 94.94 95 PHE A O 1
ATOM 747 N N . LEU A 1 96 ? 4.135 -7.925 -0.686 1.00 95.25 96 LEU A N 1
ATOM 748 C CA . LEU A 1 96 ? 4.123 -6.849 0.298 1.00 95.25 96 LEU A CA 1
ATOM 749 C C . LEU A 1 96 ? 2.729 -6.218 0.440 1.00 95.25 96 LEU A C 1
ATOM 751 O O . LEU A 1 96 ? 2.281 -6.001 1.563 1.00 95.25 96 LEU A O 1
ATOM 755 N N . LEU A 1 97 ? 2.028 -5.999 -0.675 1.00 94.31 97 LEU A N 1
ATOM 756 C CA . LEU A 1 97 ? 0.653 -5.490 -0.718 1.00 94.31 97 LEU A CA 1
ATOM 757 C C . LEU A 1 97 ? -0.276 -6.391 0.110 1.00 94.31 97 LEU A C 1
ATOM 759 O O . LEU A 1 97 ? -0.927 -5.947 1.050 1.00 94.31 97 LEU A O 1
ATOM 763 N N . ILE A 1 98 ? -0.252 -7.703 -0.137 1.00 95.50 98 ILE A N 1
ATOM 764 C CA . ILE A 1 98 ? -1.062 -8.666 0.623 1.00 95.50 98 ILE A CA 1
ATOM 765 C C . ILE A 1 98 ? -0.725 -8.620 2.123 1.00 95.50 98 ILE A C 1
ATOM 767 O O . ILE A 1 98 ? -1.630 -8.592 2.961 1.00 95.50 98 ILE A O 1
ATOM 771 N N . VAL A 1 99 ? 0.564 -8.593 2.472 1.00 96.06 99 VAL A N 1
ATOM 772 C CA . VAL A 1 99 ? 1.026 -8.579 3.869 1.00 96.06 99 VAL A CA 1
ATOM 773 C C . VAL A 1 99 ? 0.603 -7.308 4.609 1.00 96.06 99 VAL A C 1
ATOM 775 O O . VAL A 1 99 ? 0.294 -7.393 5.795 1.00 96.06 99 VAL A O 1
ATOM 778 N N . ILE A 1 100 ? 0.562 -6.149 3.946 1.00 95.69 100 ILE A N 1
ATOM 779 C CA . ILE A 1 100 ? 0.145 -4.871 4.549 1.00 95.69 100 ILE A CA 1
ATOM 780 C C . ILE A 1 100 ? -1.384 -4.750 4.602 1.00 95.69 100 ILE A C 1
ATOM 782 O O . ILE A 1 100 ? -1.938 -4.272 5.599 1.00 95.69 100 ILE A O 1
ATOM 786 N N . LEU A 1 101 ? -2.079 -5.229 3.570 1.00 94.81 101 LEU A N 1
ATOM 787 C CA . LEU A 1 101 ? -3.536 -5.198 3.486 1.00 94.81 101 LEU A CA 1
ATOM 788 C C . LEU A 1 101 ? -4.197 -6.094 4.541 1.00 94.81 101 LEU A C 1
ATOM 790 O O . LEU A 1 101 ? -5.227 -5.716 5.105 1.00 94.81 101 LEU A O 1
ATOM 794 N N . MET A 1 102 ? -3.610 -7.260 4.842 1.00 95.44 102 MET A N 1
ATOM 795 C CA . MET A 1 102 ? -4.140 -8.203 5.837 1.00 95.44 102 MET A CA 1
ATOM 796 C C . MET A 1 102 ? -4.392 -7.542 7.209 1.00 95.44 102 MET A C 1
ATOM 798 O O . MET A 1 102 ? -5.525 -7.621 7.689 1.00 95.44 102 MET A O 1
ATOM 802 N N . PRO A 1 103 ? -3.420 -6.847 7.836 1.00 93.56 103 PRO A N 1
ATOM 803 C CA . PRO A 1 103 ? -3.630 -6.061 9.049 1.00 93.56 103 PRO A CA 1
ATOM 804 C C . PRO A 1 103 ? -4.773 -5.049 8.968 1.00 93.56 103 PRO A C 1
ATOM 806 O O . PRO A 1 103 ? -5.619 -5.001 9.864 1.00 93.56 103 PRO A O 1
ATOM 809 N N . GLY A 1 104 ? -4.830 -4.263 7.889 1.00 92.25 104 GLY A N 1
ATOM 810 C CA . GLY A 1 104 ? -5.882 -3.268 7.683 1.00 92.25 104 GLY A CA 1
ATOM 811 C C . GLY A 1 104 ? -7.267 -3.914 7.616 1.00 92.25 104 GLY A C 1
ATOM 812 O O . GLY A 1 104 ? -8.179 -3.513 8.341 1.00 92.25 104 GLY A O 1
ATOM 813 N N . ALA A 1 105 ? -7.415 -4.971 6.815 1.00 92.94 105 ALA A N 1
ATOM 814 C CA . ALA A 1 105 ? -8.657 -5.729 6.695 1.00 92.94 105 ALA A CA 1
ATOM 815 C C . ALA A 1 105 ? -9.054 -6.397 8.021 1.00 92.94 105 ALA A C 1
ATOM 817 O O . ALA A 1 105 ? -10.224 -6.369 8.411 1.00 92.94 105 ALA A O 1
ATOM 818 N N . TRP A 1 106 ? -8.082 -6.946 8.749 1.00 94.75 106 TRP A N 1
ATOM 819 C CA . TRP A 1 106 ? -8.305 -7.569 10.049 1.00 94.75 106 TRP A CA 1
ATOM 820 C C . TRP A 1 106 ? -8.847 -6.562 11.071 1.00 94.75 106 TRP A C 1
ATOM 822 O O . TRP A 1 106 ? -9.837 -6.840 11.747 1.00 94.75 106 TRP A O 1
ATOM 832 N N . LEU A 1 107 ? -8.268 -5.361 11.145 1.00 92.19 107 LEU A N 1
ATOM 833 C CA . LEU A 1 107 ? -8.732 -4.296 12.043 1.00 92.19 107 LEU A CA 1
ATOM 834 C C . LEU A 1 107 ? -10.140 -3.778 11.692 1.00 92.19 107 LEU A C 1
ATOM 836 O O . LEU A 1 107 ? -10.868 -3.327 12.580 1.00 92.19 107 LEU A O 1
ATOM 840 N N . VAL A 1 108 ? -10.540 -3.841 10.418 1.00 90.31 108 VAL A N 1
ATOM 841 C CA . VAL A 1 108 ? -11.869 -3.403 9.956 1.00 90.31 108 VAL A CA 1
ATOM 842 C C . VAL A 1 108 ? -12.939 -4.463 10.213 1.00 90.31 108 VAL A C 1
ATOM 844 O O . VAL A 1 108 ? -13.991 -4.159 10.784 1.00 90.31 108 VAL A O 1
ATOM 847 N N . PHE A 1 109 ? -12.700 -5.694 9.758 1.00 92.81 109 PHE A N 1
ATOM 848 C CA . PHE A 1 109 ? -13.749 -6.704 9.612 1.00 92.81 109 PHE A CA 1
ATOM 849 C C . PHE A 1 109 ? -13.765 -7.741 10.736 1.00 92.81 109 PHE A C 1
ATOM 851 O O . PHE A 1 109 ? -14.823 -8.313 11.010 1.00 92.81 109 PHE A O 1
ATOM 858 N N . HIS A 1 110 ? -12.639 -7.977 11.417 1.00 93.56 110 HIS A N 1
ATOM 859 C CA . HIS A 1 110 ? -12.562 -9.037 12.416 1.00 93.56 110 HIS A CA 1
ATOM 860 C C . HIS A 1 110 ? -13.395 -8.699 13.662 1.00 93.56 110 HIS A C 1
ATOM 862 O O . HIS A 1 110 ? -13.278 -7.620 14.252 1.00 93.56 110 HIS A O 1
ATOM 868 N N . SER A 1 111 ? -14.224 -9.650 14.099 1.00 90.12 111 SER A N 1
ATOM 869 C CA . SER A 1 111 ? -15.183 -9.478 15.201 1.00 90.12 111 SER A CA 1
ATOM 870 C C . SER A 1 111 ? -14.523 -9.041 16.513 1.00 90.12 111 SER A C 1
ATOM 872 O O . SER A 1 111 ? -15.071 -8.195 17.215 1.00 90.12 111 SER A O 1
ATOM 874 N N . THR A 1 112 ? -13.324 -9.551 16.807 1.00 91.31 112 THR A N 1
ATOM 875 C CA . THR A 1 112 ? -12.523 -9.165 17.981 1.00 91.31 112 THR A CA 1
ATOM 876 C C . THR A 1 112 ? -12.226 -7.667 18.020 1.00 91.31 112 THR A C 1
ATOM 878 O O . THR A 1 112 ? -12.466 -7.017 19.031 1.00 91.31 112 THR A O 1
ATOM 881 N N . TRP A 1 113 ? -11.767 -7.085 16.909 1.00 90.25 113 TRP A N 1
ATOM 882 C CA . TRP A 1 113 ? -11.368 -5.675 16.868 1.00 90.25 113 TRP A CA 1
ATOM 883 C C . TRP A 1 113 ? -12.548 -4.725 16.812 1.00 90.25 113 TRP A C 1
ATOM 885 O O . TRP A 1 113 ? -12.418 -3.582 17.246 1.00 90.25 113 TRP A O 1
ATOM 895 N N . ARG A 1 114 ? -13.713 -5.199 16.351 1.00 88.31 114 ARG A N 1
ATOM 896 C CA . ARG A 1 114 ? -14.958 -4.422 16.350 1.00 88.31 114 ARG A CA 1
ATOM 897 C C . ARG A 1 114 ? -15.413 -4.005 17.752 1.00 88.31 114 ARG A C 1
ATOM 899 O O . ARG A 1 114 ? -16.142 -3.022 17.840 1.00 88.31 114 ARG A O 1
ATOM 906 N N . GLN A 1 115 ? -14.960 -4.704 18.796 1.00 88.31 115 GLN A N 1
ATOM 907 C CA . GLN A 1 115 ? -15.255 -4.401 20.203 1.00 88.31 115 GLN A CA 1
ATOM 908 C C . GLN A 1 115 ? -14.501 -3.167 20.721 1.00 88.31 115 GLN A C 1
ATOM 910 O O . GLN A 1 115 ? -14.997 -2.479 21.607 1.00 88.31 115 GLN A O 1
ATOM 915 N N . VAL A 1 116 ? -13.328 -2.862 20.155 1.00 88.12 116 VAL A N 1
ATOM 916 C CA . VAL A 1 116 ? -12.569 -1.641 20.470 1.00 88.12 116 VAL A CA 1
ATOM 917 C C . VAL A 1 116 ? -13.290 -0.429 19.872 1.00 88.12 116 VAL A C 1
ATOM 919 O O . VAL A 1 116 ? -13.967 -0.545 18.847 1.00 88.12 116 VAL A O 1
ATOM 922 N N . SER A 1 117 ? -13.163 0.753 20.476 1.00 87.94 117 SER A N 1
ATOM 923 C CA . SER A 1 117 ? -13.788 1.952 19.912 1.00 87.94 117 SER A CA 1
ATOM 924 C C . SER A 1 117 ? -13.225 2.269 18.520 1.00 87.94 117 SER A C 1
ATOM 926 O O . SER A 1 117 ? -12.020 2.173 18.261 1.00 87.94 117 SER A O 1
ATOM 928 N N . LEU A 1 118 ? -14.107 2.658 17.592 1.00 86.88 118 LEU A N 1
ATOM 929 C CA . LEU A 1 118 ? -13.701 3.009 16.229 1.00 86.88 118 LEU A CA 1
ATOM 930 C C . LEU A 1 118 ? -12.669 4.147 16.235 1.00 86.88 118 LEU A C 1
ATOM 932 O O . LEU A 1 118 ? -11.716 4.099 15.465 1.00 86.88 118 LEU A O 1
ATOM 936 N N . ALA A 1 119 ? -12.825 5.113 17.144 1.00 85.81 119 ALA A N 1
ATOM 937 C CA . ALA A 1 119 ? -11.927 6.252 17.305 1.00 85.81 119 ALA A CA 1
ATOM 938 C C . ALA A 1 119 ? -10.464 5.842 17.545 1.00 85.81 119 ALA A C 1
ATOM 940 O O . ALA A 1 119 ? -9.566 6.482 17.005 1.00 85.81 119 ALA A O 1
ATOM 941 N N . LYS A 1 120 ? -10.229 4.767 18.311 1.00 85.75 120 LYS A N 1
ATOM 942 C CA . LYS A 1 120 ? -8.880 4.272 18.621 1.00 85.75 120 LYS A CA 1
ATOM 943 C C . LYS A 1 120 ? -8.255 3.502 17.456 1.00 85.75 120 LYS A C 1
ATOM 945 O O . LYS A 1 120 ? -7.057 3.613 17.225 1.00 85.75 120 LYS A O 1
ATOM 950 N N . ARG A 1 121 ? -9.052 2.748 16.685 1.00 91.56 121 ARG A N 1
ATOM 951 C CA . ARG A 1 121 ? -8.535 1.934 15.564 1.00 91.56 121 ARG A CA 1
ATOM 952 C C . ARG A 1 121 ? -8.538 2.630 14.201 1.00 91.56 121 ARG A C 1
ATOM 954 O O . ARG A 1 121 ? -7.869 2.155 13.289 1.00 91.56 121 ARG A O 1
ATOM 961 N N . GLN A 1 122 ? -9.278 3.729 14.031 1.00 91.12 122 GLN A N 1
ATOM 962 C CA . GLN A 1 122 ? -9.432 4.406 12.738 1.00 91.12 122 GLN A CA 1
ATOM 963 C C . GLN A 1 122 ? -8.079 4.808 12.140 1.00 91.12 122 GLN A C 1
ATOM 965 O O . GLN A 1 122 ? -7.804 4.467 10.993 1.00 91.12 122 GLN A O 1
ATOM 970 N N . SER A 1 123 ? -7.219 5.475 12.911 1.00 92.06 123 SER A N 1
ATOM 971 C CA . SER A 1 123 ? -5.901 5.914 12.431 1.00 92.06 123 SER A CA 1
ATOM 972 C C . SER A 1 123 ? -5.026 4.745 11.974 1.00 92.06 123 SER A C 1
ATOM 974 O O . SER A 1 123 ? -4.366 4.843 10.946 1.00 92.06 123 SER A O 1
ATOM 976 N N . LEU A 1 124 ? -5.077 3.616 12.686 1.00 94.06 124 LEU A N 1
ATOM 977 C CA . LEU A 1 124 ? -4.353 2.394 12.329 1.00 94.06 124 LEU A CA 1
ATOM 978 C C . LEU A 1 124 ? -4.869 1.775 11.027 1.00 94.06 124 LEU A C 1
ATOM 980 O O . LEU A 1 124 ? -4.072 1.464 10.147 1.00 94.06 124 LEU A O 1
ATOM 984 N N . ILE A 1 125 ? -6.192 1.645 10.878 1.00 94.06 125 ILE A N 1
ATOM 985 C CA . ILE A 1 125 ? -6.824 1.123 9.656 1.00 94.06 125 ILE A CA 1
ATOM 986 C C . ILE A 1 125 ? -6.368 1.933 8.442 1.00 94.06 125 ILE A C 1
ATOM 988 O O . ILE A 1 125 ? -5.840 1.373 7.484 1.00 94.06 125 ILE A O 1
ATOM 992 N N . PHE A 1 126 ? -6.545 3.255 8.491 1.00 95.06 126 PHE A N 1
ATOM 993 C CA . PHE A 1 126 ? -6.168 4.119 7.374 1.00 95.06 126 PHE A CA 1
ATOM 994 C C . PHE A 1 126 ? -4.661 4.202 7.185 1.00 95.06 126 PHE A C 1
ATOM 996 O O . PHE A 1 126 ? -4.215 4.338 6.053 1.00 95.06 126 PHE A O 1
ATOM 1003 N N . GLY A 1 127 ? -3.883 4.061 8.256 1.00 96.00 127 GLY A N 1
ATOM 1004 C CA . GLY A 1 127 ? -2.438 3.941 8.174 1.00 96.00 127 GLY A CA 1
ATOM 1005 C C . GLY A 1 127 ? -2.020 2.752 7.313 1.00 96.00 127 GLY A C 1
ATOM 1006 O O . GLY A 1 127 ? -1.256 2.935 6.370 1.00 96.00 127 GLY A O 1
ATOM 1007 N N . TYR A 1 128 ? -2.535 1.554 7.602 1.00 96.88 128 TYR A N 1
ATOM 1008 C CA . TYR A 1 128 ? -2.190 0.354 6.834 1.00 96.88 128 TYR A CA 1
ATOM 1009 C C . TYR A 1 128 ? -2.650 0.454 5.383 1.00 96.88 128 TYR A C 1
ATOM 1011 O O . TYR A 1 128 ? -1.882 0.148 4.479 1.00 96.88 128 TYR A O 1
ATOM 1019 N N . LEU A 1 129 ? -3.868 0.944 5.149 1.00 95.88 129 LEU A N 1
ATOM 1020 C CA . LEU A 1 129 ? -4.373 1.121 3.789 1.00 95.88 129 LEU A CA 1
ATOM 1021 C C . LEU A 1 129 ? -3.602 2.196 3.001 1.00 95.88 129 LEU A C 1
ATOM 1023 O O . LEU A 1 129 ? -3.446 2.083 1.790 1.00 95.88 129 LEU A O 1
ATOM 1027 N N . LEU A 1 130 ? -3.095 3.237 3.667 1.00 96.88 130 LEU A N 1
ATOM 1028 C CA . LEU A 1 130 ? -2.245 4.238 3.023 1.00 96.88 130 LEU A CA 1
ATOM 1029 C C . LEU A 1 130 ? -0.854 3.671 2.703 1.00 96.88 130 LEU A C 1
ATOM 1031 O O . LEU A 1 130 ? -0.327 3.940 1.627 1.00 96.88 130 LEU A O 1
ATOM 1035 N N . ALA A 1 131 ? -0.274 2.855 3.589 1.00 97.12 131 ALA A N 1
ATOM 1036 C CA . ALA A 1 131 ? 0.969 2.138 3.298 1.00 97.12 131 ALA A CA 1
ATOM 1037 C C . ALA A 1 131 ? 0.800 1.176 2.105 1.00 97.12 131 ALA A C 1
ATOM 1039 O O . ALA A 1 131 ? 1.651 1.141 1.219 1.00 97.12 131 ALA A O 1
ATOM 1040 N N . ASP A 1 132 ? -0.326 0.463 2.041 1.00 96.12 132 ASP A N 1
ATOM 1041 C CA . ASP A 1 132 ? -0.706 -0.401 0.917 1.00 96.12 132 ASP A CA 1
ATOM 1042 C C . ASP A 1 132 ? -0.831 0.392 -0.395 1.00 96.12 132 ASP A C 1
ATOM 1044 O O . ASP A 1 132 ? -0.299 0.002 -1.434 1.00 96.12 132 ASP A O 1
ATOM 1048 N N . TRP A 1 133 ? -1.436 1.581 -0.336 1.00 96.56 133 TRP A N 1
ATOM 1049 C CA . TRP A 1 133 ? -1.516 2.496 -1.474 1.00 96.56 133 TRP A CA 1
ATOM 1050 C C . TRP A 1 133 ? -0.138 2.989 -1.959 1.00 96.56 133 TRP A C 1
ATOM 1052 O O . TRP A 1 133 ? 0.081 3.122 -3.164 1.00 96.56 133 TRP A O 1
ATOM 1062 N N . ILE A 1 134 ? 0.828 3.205 -1.057 1.00 96.56 134 ILE A N 1
ATOM 1063 C CA . ILE A 1 134 ? 2.219 3.520 -1.437 1.00 96.56 134 ILE A CA 1
ATOM 1064 C C . ILE A 1 134 ? 2.869 2.329 -2.157 1.00 96.56 134 ILE A C 1
ATOM 1066 O O . ILE A 1 134 ? 3.571 2.522 -3.153 1.00 96.56 134 ILE A O 1
ATOM 1070 N N . VAL A 1 135 ? 2.624 1.096 -1.698 1.00 95.31 135 VAL A N 1
ATOM 1071 C CA . VAL A 1 135 ? 3.095 -0.109 -2.403 1.00 95.31 135 VAL A CA 1
ATOM 1072 C C . VAL A 1 135 ? 2.452 -0.209 -3.777 1.00 95.31 135 VAL A C 1
ATOM 1074 O O . VAL A 1 135 ? 3.157 -0.501 -4.742 1.00 95.31 135 VAL A O 1
ATOM 1077 N N . LEU A 1 136 ? 1.159 0.102 -3.906 1.00 93.50 136 LEU A N 1
ATOM 1078 C CA . LEU A 1 136 ? 0.531 0.220 -5.214 1.00 93.50 136 LEU A CA 1
ATOM 1079 C C . LEU A 1 136 ? 1.324 1.193 -6.076 1.00 93.50 136 LEU A C 1
ATOM 1081 O O . LEU A 1 136 ? 1.885 0.724 -7.056 1.00 93.50 136 LEU A O 1
ATOM 1085 N N . LEU A 1 137 ? 1.493 2.461 -5.684 1.00 92.69 137 LEU A N 1
ATOM 1086 C CA . LEU A 1 137 ? 2.279 3.442 -6.453 1.00 92.69 137 LEU A CA 1
ATOM 1087 C C . LEU A 1 137 ? 3.661 2.934 -6.880 1.00 92.69 137 LEU A C 1
ATOM 1089 O O . LEU A 1 137 ? 4.106 3.219 -7.992 1.00 92.69 137 LEU A O 1
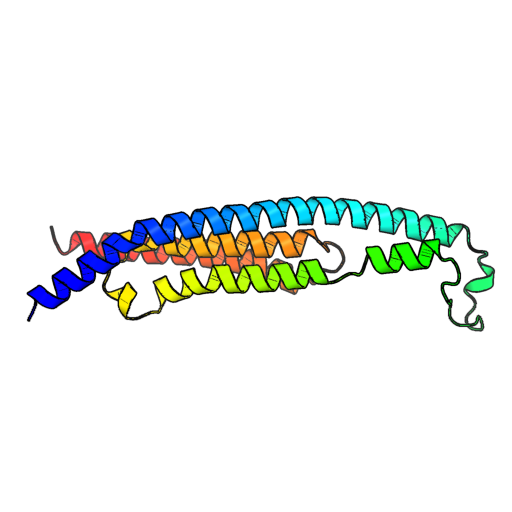ATOM 1093 N N . SER A 1 138 ? 4.336 2.178 -6.012 1.00 91.81 138 SER A N 1
ATOM 1094 C CA . SER A 1 138 ? 5.642 1.602 -6.324 1.00 91.81 138 SER A CA 1
ATOM 1095 C C . SER A 1 138 ? 5.584 0.654 -7.519 1.00 91.81 138 SER A C 1
ATOM 1097 O O . SER A 1 138 ? 6.420 0.765 -8.409 1.00 91.81 138 SER A O 1
ATOM 1099 N N . LEU A 1 139 ? 4.559 -0.202 -7.605 1.00 88.94 139 LEU A N 1
ATOM 1100 C CA . LEU A 1 139 ? 4.349 -1.063 -8.766 1.00 88.94 139 LEU A CA 1
ATOM 1101 C C . LEU A 1 139 ? 4.200 -0.209 -10.029 1.00 88.94 139 LEU A C 1
ATOM 1103 O O . LEU A 1 139 ? 4.872 -0.490 -11.016 1.00 88.94 139 LEU A O 1
ATOM 1107 N N . GLY A 1 140 ? 3.413 0.870 -9.951 1.00 86.25 140 GLY A N 1
ATOM 1108 C CA . GLY A 1 140 ? 3.189 1.858 -11.012 1.00 86.25 140 GLY A CA 1
ATOM 1109 C C . GLY A 1 140 ? 4.470 2.457 -11.578 1.00 86.25 140 GLY A C 1
ATOM 1110 O O . GLY A 1 140 ? 4.672 2.502 -12.791 1.00 86.25 140 GLY A O 1
ATOM 1111 N N . ALA A 1 141 ? 5.368 2.867 -10.686 1.00 85.44 141 ALA A N 1
ATOM 1112 C CA . ALA A 1 141 ? 6.629 3.504 -11.048 1.00 85.44 141 ALA A CA 1
ATOM 1113 C C . ALA A 1 141 ? 7.609 2.574 -11.792 1.00 85.44 141 ALA A C 1
ATOM 1115 O O . ALA A 1 141 ? 8.490 3.070 -12.492 1.00 85.44 141 ALA A O 1
ATOM 1116 N N . GLN A 1 142 ? 7.477 1.247 -11.664 1.00 77.06 142 GLN A N 1
ATOM 1117 C CA . GLN A 1 142 ? 8.401 0.295 -12.299 1.00 77.06 142 GLN A CA 1
ATOM 1118 C C . GLN A 1 142 ? 8.196 0.157 -13.809 1.00 77.06 142 GLN A C 1
ATOM 1120 O O . GLN A 1 142 ? 9.139 -0.205 -14.517 1.00 77.06 142 GLN A O 1
ATOM 1125 N N . ASP A 1 143 ? 6.982 0.391 -14.311 1.00 71.94 143 ASP A N 1
ATOM 1126 C CA . ASP A 1 143 ? 6.681 0.182 -15.728 1.00 71.94 143 ASP A CA 1
ATOM 1127 C C . ASP A 1 143 ? 5.718 1.230 -16.307 1.00 71.94 143 ASP A C 1
ATOM 1129 O O . ASP A 1 143 ? 4.625 0.890 -16.761 1.00 71.94 143 ASP A O 1
ATOM 1133 N N . PRO A 1 144 ? 6.109 2.517 -16.328 1.00 62.97 144 PRO A N 1
ATOM 1134 C CA . PRO A 1 144 ? 5.220 3.608 -16.729 1.00 62.97 144 PRO A CA 1
ATOM 1135 C C . PRO A 1 144 ? 4.692 3.479 -18.167 1.00 62.97 144 PRO A C 1
ATOM 1137 O O . PRO A 1 144 ? 3.659 4.057 -18.484 1.00 62.97 144 PRO A O 1
ATOM 1140 N N . LEU A 1 145 ? 5.376 2.717 -19.030 1.00 60.75 145 LEU A N 1
ATOM 1141 C CA . LEU A 1 145 ? 4.997 2.511 -20.432 1.00 60.75 145 LEU A CA 1
ATOM 1142 C C . LEU A 1 145 ? 4.064 1.309 -20.653 1.00 60.75 145 LEU A C 1
ATOM 1144 O O . LEU A 1 145 ? 3.447 1.214 -21.708 1.00 60.75 145 LEU A O 1
ATOM 1148 N N . ASN A 1 146 ? 3.969 0.392 -19.687 1.00 64.06 146 ASN A N 1
ATOM 1149 C CA . ASN A 1 146 ? 3.179 -0.844 -19.792 1.00 64.06 146 ASN A CA 1
ATOM 1150 C C . ASN A 1 146 ? 2.006 -0.882 -18.796 1.00 64.06 146 ASN A C 1
ATOM 1152 O O . ASN A 1 146 ? 1.212 -1.823 -18.770 1.00 64.06 146 ASN A O 1
ATOM 1156 N N . MET A 1 147 ? 1.904 0.132 -17.939 1.00 61.34 147 MET A N 1
ATOM 1157 C CA . MET A 1 147 ? 0.784 0.309 -17.027 1.00 61.34 147 MET A CA 1
ATOM 1158 C C . MET A 1 147 ? -0.464 0.654 -17.834 1.00 61.34 147 MET A C 1
ATOM 1160 O O . MET A 1 147 ? -0.650 1.792 -18.254 1.00 61.34 147 MET A O 1
ATOM 1164 N N . SER A 1 148 ? -1.316 -0.349 -18.060 1.00 68.69 148 SER A N 1
ATOM 1165 C CA . SER A 1 148 ? -2.624 -0.150 -18.693 1.00 68.69 148 SER A CA 1
ATOM 1166 C C . SER A 1 148 ? -3.418 0.942 -17.969 1.00 68.69 148 SER A C 1
ATOM 1168 O O . SER A 1 148 ? -3.329 1.059 -16.742 1.00 68.69 148 SER A O 1
ATOM 1170 N N . ASP A 1 149 ? -4.264 1.673 -18.697 1.00 72.50 149 ASP A N 1
ATOM 1171 C CA . ASP A 1 149 ? -5.146 2.705 -18.132 1.00 72.50 149 ASP A CA 1
ATOM 1172 C C . ASP A 1 149 ? -5.925 2.213 -16.897 1.00 72.50 149 ASP A C 1
ATOM 1174 O O . ASP A 1 149 ? -6.140 2.963 -15.942 1.00 72.50 149 ASP A O 1
ATOM 1178 N N . GLY A 1 150 ? -6.274 0.920 -16.861 1.00 78.88 150 GLY A N 1
ATOM 1179 C CA . GLY A 1 150 ? -6.962 0.281 -15.739 1.00 78.88 150 GLY A CA 1
ATOM 1180 C C . GLY A 1 150 ? -6.195 0.323 -14.412 1.00 78.88 150 GLY A C 1
ATOM 1181 O O . GLY A 1 150 ? -6.813 0.452 -13.354 1.00 78.88 150 GLY A O 1
ATOM 1182 N N . TYR A 1 151 ? -4.863 0.272 -14.436 1.00 85.31 151 TYR A N 1
ATOM 1183 C CA . TYR A 1 151 ? -4.058 0.365 -13.219 1.00 85.31 151 TYR A CA 1
ATOM 1184 C C . TYR A 1 151 ? -4.068 1.791 -12.643 1.00 85.31 151 TYR A C 1
ATOM 1186 O O . TYR A 1 151 ? -4.273 1.972 -11.443 1.00 85.31 151 TYR A O 1
ATOM 1194 N N . ASN A 1 152 ? -3.918 2.813 -13.492 1.00 86.62 152 ASN A N 1
ATOM 1195 C CA . ASN A 1 152 ? -3.971 4.214 -13.058 1.00 86.62 152 ASN A CA 1
ATOM 1196 C C . ASN A 1 152 ? -5.338 4.548 -12.450 1.00 86.62 152 ASN A C 1
ATOM 1198 O O . ASN A 1 152 ? -5.426 5.180 -11.396 1.00 86.62 152 ASN A O 1
ATOM 1202 N N . ILE A 1 153 ? -6.403 4.048 -13.083 1.00 88.44 153 ILE A N 1
ATOM 1203 C CA . ILE A 1 153 ? -7.767 4.097 -12.557 1.00 88.44 153 ILE A CA 1
ATOM 1204 C C . ILE A 1 153 ? -7.810 3.468 -11.158 1.00 88.44 153 ILE A C 1
ATOM 1206 O O . ILE A 1 153 ? -8.257 4.125 -10.221 1.00 88.44 153 ILE A O 1
ATOM 1210 N N . LEU A 1 154 ? -7.293 2.248 -10.976 1.00 90.50 154 LEU A N 1
ATOM 1211 C CA . LEU A 1 154 ? -7.267 1.576 -9.672 1.00 90.50 154 LEU A CA 1
ATOM 1212 C C . LEU A 1 154 ? -6.571 2.418 -8.595 1.00 90.50 154 LEU A C 1
ATOM 1214 O O . LEU A 1 154 ? -7.135 2.590 -7.516 1.00 90.50 154 LEU A O 1
ATOM 1218 N N . VAL A 1 155 ? -5.391 2.979 -8.876 1.00 92.25 155 VAL A N 1
ATOM 1219 C CA . VAL A 1 155 ? -4.634 3.806 -7.915 1.00 92.25 155 VAL A CA 1
ATOM 1220 C C . VAL A 1 155 ? -5.429 5.040 -7.480 1.00 92.25 155 VAL A C 1
ATOM 1222 O O . VAL A 1 155 ? -5.475 5.363 -6.288 1.00 92.25 155 VAL A O 1
ATOM 1225 N N . ILE A 1 156 ? -6.076 5.721 -8.431 1.00 92.81 156 ILE A N 1
ATOM 1226 C CA . ILE A 1 156 ? -6.886 6.917 -8.165 1.00 92.81 156 ILE A CA 1
ATOM 1227 C C . ILE A 1 156 ? -8.140 6.546 -7.371 1.00 92.81 156 ILE A C 1
ATOM 1229 O O . ILE A 1 156 ? -8.434 7.168 -6.348 1.00 92.81 156 ILE A O 1
ATOM 1233 N N . PHE A 1 157 ? -8.871 5.515 -7.803 1.00 94.31 157 PHE A N 1
ATOM 1234 C CA . PHE A 1 157 ? -10.077 5.058 -7.117 1.00 94.31 157 PHE A CA 1
ATOM 1235 C C . PHE A 1 157 ? -9.778 4.561 -5.703 1.00 94.31 157 PHE A C 1
ATOM 1237 O O . PHE A 1 157 ? -10.563 4.844 -4.800 1.00 94.31 157 PHE A O 1
ATOM 1244 N N . TYR A 1 158 ? -8.642 3.893 -5.482 1.00 94.12 158 TYR A N 1
ATOM 1245 C CA . TYR A 1 158 ? -8.200 3.497 -4.146 1.00 94.12 158 TYR A CA 1
ATOM 1246 C C . TYR A 1 158 ? -8.026 4.737 -3.259 1.00 94.12 158 TYR A C 1
ATOM 1248 O O . TYR A 1 158 ? -8.592 4.795 -2.167 1.00 94.12 158 TYR A O 1
ATOM 1256 N N . LEU A 1 159 ? -7.310 5.766 -3.726 1.00 94.31 159 LEU A N 1
ATOM 1257 C CA . LEU A 1 159 ? -7.101 6.991 -2.945 1.00 94.31 159 LEU A CA 1
ATOM 1258 C C . LEU A 1 159 ? -8.421 7.709 -2.625 1.00 94.31 159 LEU A C 1
ATOM 1260 O O . LEU A 1 159 ? -8.637 8.155 -1.496 1.00 94.31 159 LEU A O 1
ATOM 1264 N N . LEU A 1 160 ? -9.328 7.787 -3.601 1.00 94.81 160 LEU A N 1
ATOM 1265 C CA . LEU A 1 160 ? -10.662 8.350 -3.396 1.00 94.81 160 LEU A CA 1
ATOM 1266 C C . LEU A 1 160 ? -11.461 7.534 -2.375 1.00 94.81 160 LEU A C 1
ATOM 1268 O O . LEU A 1 160 ? -12.068 8.112 -1.474 1.00 94.81 160 LEU A O 1
ATOM 1272 N N . ALA A 1 161 ? -11.427 6.204 -2.468 1.00 93.06 161 ALA A N 1
ATOM 1273 C CA . ALA A 1 161 ? -12.073 5.316 -1.509 1.00 93.06 161 ALA A CA 1
ATOM 1274 C C . ALA A 1 161 ? -11.508 5.502 -0.092 1.00 93.06 161 ALA A C 1
ATOM 1276 O O . ALA A 1 161 ? -12.283 5.514 0.867 1.00 93.06 161 ALA A O 1
ATOM 1277 N N . LEU A 1 162 ? -10.198 5.737 0.053 1.00 92.88 162 LEU A N 1
ATOM 1278 C CA . LEU A 1 162 ? -9.592 6.075 1.342 1.00 92.88 162 LEU A CA 1
ATOM 1279 C C . LEU A 1 162 ? -10.106 7.401 1.889 1.00 92.88 162 LEU A C 1
ATOM 1281 O O . LEU A 1 162 ? -10.558 7.454 3.033 1.00 92.88 162 LEU A O 1
ATOM 1285 N N . GLY A 1 163 ? -10.083 8.462 1.082 1.00 91.75 163 GLY A N 1
ATOM 1286 C CA . GLY A 1 163 ? -10.550 9.782 1.507 1.00 91.75 163 GLY A CA 1
ATOM 1287 C C . GLY A 1 163 ? -12.029 9.776 1.904 1.00 91.75 163 GLY A C 1
ATOM 1288 O O . GLY A 1 163 ? -12.399 10.261 2.979 1.00 91.75 163 GLY A O 1
ATOM 1289 N N . LEU A 1 164 ? -12.877 9.165 1.072 1.00 93.19 164 LEU A N 1
ATOM 1290 C CA . LEU A 1 164 ? -14.315 9.043 1.320 1.00 93.19 164 LEU A CA 1
ATOM 1291 C C . LEU A 1 164 ? -14.609 8.148 2.525 1.00 93.19 164 LEU A C 1
ATOM 1293 O O . LEU A 1 164 ? -15.411 8.520 3.385 1.00 93.19 164 LEU A O 1
ATOM 1297 N N 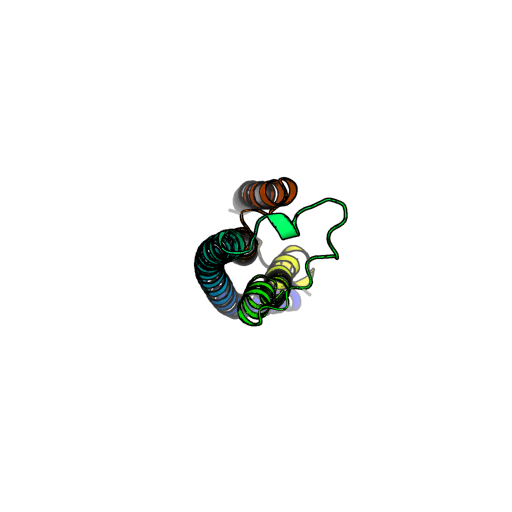. GLY A 1 165 ? -13.939 6.999 2.623 1.00 90.69 165 GLY A N 1
ATOM 1298 C CA . GLY A 1 165 ? -14.069 6.082 3.751 1.00 90.69 165 GLY A CA 1
ATOM 1299 C C . GLY A 1 165 ? -13.670 6.741 5.069 1.00 90.69 165 GLY A C 1
ATOM 1300 O O . GLY A 1 165 ? -14.382 6.605 6.067 1.00 90.69 165 GLY A O 1
ATOM 1301 N N . TYR A 1 166 ? -12.578 7.512 5.070 1.00 91.25 166 TYR A N 1
ATOM 1302 C CA . TYR A 1 166 ? -12.108 8.236 6.248 1.00 91.25 166 TYR A CA 1
ATOM 1303 C C . TYR A 1 166 ? -13.115 9.294 6.687 1.00 91.25 166 TYR A C 1
ATOM 1305 O O . TYR A 1 166 ? -13.508 9.335 7.856 1.00 91.25 166 TYR A O 1
ATOM 1313 N N . GLY A 1 167 ? -13.582 10.118 5.745 1.00 88.75 167 GLY A N 1
ATOM 1314 C CA . GLY A 1 167 ? -14.582 11.148 6.015 1.00 88.75 167 GLY A CA 1
ATOM 1315 C C . GLY A 1 167 ? -15.897 10.561 6.530 1.00 88.75 167 GLY A C 1
ATOM 1316 O O . GLY A 1 167 ? -16.483 11.083 7.480 1.00 88.75 167 GLY A O 1
ATOM 1317 N N . TRP A 1 168 ? -16.344 9.445 5.954 1.00 88.94 168 TRP A N 1
ATOM 1318 C CA . TRP A 1 168 ? -17.557 8.754 6.385 1.00 88.94 168 TRP A CA 1
ATOM 1319 C C . TRP A 1 168 ? -17.435 8.174 7.800 1.00 88.94 168 TRP A C 1
ATOM 1321 O O . TRP A 1 168 ? -18.341 8.363 8.614 1.00 88.94 168 TRP A O 1
ATOM 1331 N N . LEU A 1 169 ? -16.315 7.518 8.124 1.00 85.56 169 LEU A N 1
ATOM 1332 C CA . LEU A 1 169 ? -16.076 6.969 9.465 1.00 85.56 169 LEU A CA 1
ATOM 1333 C C . LEU A 1 169 ? -15.924 8.070 10.517 1.00 85.56 169 LEU A C 1
ATOM 1335 O O . LEU A 1 169 ? -16.488 7.943 11.604 1.00 85.56 169 LEU A O 1
ATOM 1339 N N . ARG A 1 170 ? -15.252 9.176 10.180 1.00 85.06 170 ARG A N 1
ATOM 1340 C CA . ARG A 1 170 ? -15.122 10.337 11.070 1.00 85.06 170 ARG A CA 1
ATOM 1341 C C . ARG A 1 170 ? -16.488 10.918 11.444 1.00 85.06 170 ARG A C 1
ATOM 1343 O O . ARG A 1 170 ? -16.777 11.062 12.622 1.00 85.06 170 ARG A O 1
ATOM 1350 N N . ARG A 1 171 ? -17.378 11.135 10.468 1.00 85.19 171 ARG A N 1
ATOM 1351 C CA . ARG A 1 171 ? -18.741 11.644 10.736 1.00 85.19 171 ARG A CA 1
ATOM 1352 C C . ARG A 1 171 ? -19.556 10.735 11.659 1.00 85.19 171 ARG A C 1
ATOM 1354 O O . ARG A 1 171 ? -20.433 11.211 12.372 1.00 85.19 171 ARG A O 1
ATOM 1361 N N . LYS A 1 172 ? -19.316 9.421 11.620 1.00 79.44 172 LYS A N 1
ATOM 1362 C CA . LYS A 1 172 ? -19.982 8.466 12.517 1.00 79.44 172 LYS A CA 1
ATOM 1363 C C . LYS A 1 172 ? -19.443 8.519 13.941 1.00 79.44 172 LYS A C 1
ATOM 1365 O O . LYS A 1 172 ? -20.220 8.295 14.861 1.00 79.44 172 LYS A O 1
ATOM 1370 N N . LYS A 1 173 ? -18.147 8.793 14.108 1.00 76.56 173 LYS A N 1
ATOM 1371 C CA . LYS A 1 173 ? -17.526 8.992 15.419 1.00 76.56 173 LYS A CA 1
ATOM 1372 C C . LYS A 1 173 ? -18.160 10.187 16.134 1.00 76.56 173 LYS A C 1
ATOM 1374 O O . LYS A 1 173 ? -18.659 10.011 17.237 1.00 76.56 173 LYS A O 1
ATOM 1379 N N . ASP A 1 174 ? -18.212 11.340 15.469 1.00 75.75 174 ASP A N 1
ATOM 1380 C CA . ASP A 1 174 ? -18.696 12.590 16.072 1.00 75.75 174 ASP A CA 1
ATOM 1381 C C . ASP A 1 174 ? -20.144 12.442 16.595 1.00 75.75 174 ASP A C 1
ATOM 1383 O O . ASP A 1 174 ? -20.450 12.807 17.724 1.00 75.75 174 ASP A O 1
ATOM 1387 N N . ARG A 1 175 ? -21.018 11.764 15.835 1.00 73.44 175 ARG A N 1
ATOM 1388 C CA . ARG A 1 175 ? -22.404 11.476 16.257 1.00 73.44 175 ARG A CA 1
ATOM 1389 C C . ARG A 1 175 ? -22.526 10.521 17.445 1.00 73.44 175 ARG A C 1
ATOM 1391 O O . ARG A 1 175 ? -23.551 10.526 18.113 1.00 73.44 175 ARG A O 1
ATOM 1398 N N . ALA A 1 176 ? -21.555 9.635 17.651 1.00 65.75 176 ALA A N 1
ATOM 1399 C CA . ALA A 1 176 ? -21.592 8.680 18.756 1.00 65.75 176 ALA A CA 1
ATOM 1400 C C . ALA A 1 176 ? -21.154 9.328 20.079 1.00 65.75 176 ALA A C 1
ATOM 1402 O O . ALA A 1 176 ? -21.653 8.938 21.130 1.00 65.75 176 ALA A O 1
ATOM 1403 N N . GLU A 1 177 ? -20.260 10.318 20.014 1.00 59.78 177 GLU A N 1
ATOM 1404 C CA . GLU A 1 177 ? -19.803 11.097 21.171 1.00 59.78 177 GLU A CA 1
ATOM 1405 C C . GLU A 1 177 ? -20.875 12.105 21.639 1.00 59.78 177 GLU A C 1
ATOM 1407 O O . GLU A 1 177 ? -21.010 12.330 22.834 1.00 59.78 177 GLU A O 1
ATOM 1412 N N . GLU A 1 178 ? -21.725 12.626 20.744 1.00 59.81 178 GLU A N 1
ATOM 1413 C CA . GLU A 1 178 ? -22.841 13.528 21.105 1.00 59.81 178 GLU A CA 1
ATOM 1414 C C . GLU A 1 178 ? -23.972 12.862 21.919 1.00 59.81 178 GLU A C 1
ATOM 1416 O O . GLU A 1 178 ? -24.725 13.546 22.610 1.00 59.81 178 GLU A O 1
ATOM 1421 N N . VAL A 1 179 ? -24.127 11.536 21.837 1.00 57.25 179 VAL A N 1
ATOM 1422 C CA . VAL A 1 179 ? -25.233 10.802 22.491 1.00 57.25 179 VAL A CA 1
ATOM 1423 C C . VAL A 1 179 ? -24.905 10.422 23.941 1.00 57.25 179 VAL A C 1
ATOM 1425 O O . VAL A 1 179 ? -25.812 10.140 24.722 1.00 57.25 179 VAL A O 1
ATOM 1428 N N . PHE A 1 180 ? -23.627 10.449 24.319 1.00 46.28 180 PHE A N 1
ATOM 1429 C CA . PHE A 1 180 ? -23.159 10.123 25.665 1.00 46.28 180 PHE A CA 1
ATOM 1430 C C . PHE A 1 180 ? -22.272 11.265 26.193 1.00 46.28 180 PHE A C 1
ATOM 1432 O O . PHE A 1 180 ? -21.052 11.175 26.050 1.00 46.28 180 PHE A O 1
ATOM 1439 N N . PRO A 1 181 ? -22.876 12.346 26.734 1.00 43.19 181 PRO A N 1
ATOM 1440 C CA . PRO A 1 181 ? -22.145 13.458 27.344 1.00 43.19 181 PRO A CA 1
ATOM 1441 C C . PRO A 1 181 ? -21.424 13.067 28.641 1.00 43.19 181 PRO A C 1
ATOM 1443 O O . PRO A 1 181 ? -21.916 12.161 29.356 1.00 43.19 181 PRO A O 1
#

Secondary structure (DSSP, 8-state):
-HHHHHHHHHHHHTTHHHHHHHHHHHHHHHHHHHHHHHHHHHHHHHHHHHHHHHHHTS-GGGGSTTSPP-----HHHHHHHHHHT-THHHHHHHHHHHHHHHHHHHHHH-HHHHTS-HHHHHHHHHHHHHHHHHHHHHHHHH-TTT--HHHHHHHHHHHHHHHHHHHHHHHHHHHHHTT--

Radius of gyration: 24.41 Å; chains: 1; bounding box: 50×29×79 Å

Sequence (181 aa):
MDGNLAEKIEKLEAQLPLWEKGLFAAYGAAITMLANSIARGFEKSYLTSAFFKSLENIDPAAFTENAPPIILTDPVALNLQRALFVPYWQVLGFFLLIVILMPGAWLVFHSTWRQVSLAKRQSLIFGYLLADWIVLLSLGAQDPLNMSDGYNILVIFYLLALGLGYGWLRRKKDRAEEVFP

pLDDT: mean 82.24, std 13.73, range [43.19, 97.25]